Protein AF-A0A0T5Z1P5-F1 (afdb_monomer_lite)

Sequence (158 aa):
LIGHSAGGVVARLALVQGRAPQAKALITIAAPHLGTMRAVQALDETDDPFPLSWMKSFMVGDIYDLVRDSRGVLIDLAPARPGSLLYWLNVQPHPEMAYISIIRPGPVGLGDELVPAFSQDMNSVAALAGRAEQITQPTSHQLNPVDGQLLVRVLQRL

InterPro domains:
  IPR012908 GPI inositol-deacylase PGAP1-like alpha/beta domain [PF07819] (1-39)
  IPR029058 Alpha/Beta hydrolase fold [G3DSA:3.40.50.1820] (1-158)
  IPR029058 Alpha/Beta hydrolase fold [SSF53474] (1-122)

Secondary structure (DSSP, 8-state):
-EEETHHHHHHHHHHHTTS-TT--EEEEES--TT--HHHHHHHHTT-PPTTHHHHHHHHHTHHHHHHHHTHHHHHHTSPP-TTSHHHHHHTSPPPSSEEEEEE---TTSSB-SSSBHHHH-GGGSGGGTTTEEEEE--S-SS--HHHHHHHHHHHTT-

Foldseek 3Di:
DEAAALGLVVVLVCQLVVVCVVDQEREYEQYQLQAWVVLVVLLVVLPDDPPVLVVCCVVPPPVNVVSVVCNVSSQQRHGQDPPHVSVVSLPGQGDPHAYEFAFALEPPHQGAPTHGRCSSDNLVRPNCNPRYHYHYDHDHSDDDVVVVVVVVVVVVVD

Organism: NCBI:txid54398

pLDDT: mean 81.74, std 18.58, range [39.69, 98.62]

Structure (mmCIF, N/CA/C/O backbone):
data_AF-A0A0T5Z1P5-F1
#
_entry.id   AF-A0A0T5Z1P5-F1
#
loop_
_atom_site.group_PDB
_atom_site.id
_atom_site.type_symbol
_atom_site.label_atom_id
_atom_site.label_alt_id
_atom_site.label_comp_id
_atom_site.label_asym_id
_atom_site.label_entity_id
_atom_site.label_seq_id
_atom_site.pdbx_PDB_ins_code
_atom_site.Cartn_x
_atom_site.Cartn_y
_atom_site.Cartn_z
_atom_site.occupancy
_atom_site.B_iso_or_equiv
_atom_site.auth_seq_id
_atom_site.auth_comp_id
_atom_site.auth_asym_id
_atom_site.auth_atom_id
_atom_site.pdbx_PDB_model_num
ATOM 1 N N . LEU A 1 1 ? 0.484 -0.391 11.764 1.00 95.56 1 LEU A N 1
ATOM 2 C CA . LEU A 1 1 ? 1.569 -0.834 10.863 1.00 95.56 1 LEU A CA 1
ATOM 3 C C . LEU A 1 1 ? 1.845 0.270 9.859 1.00 9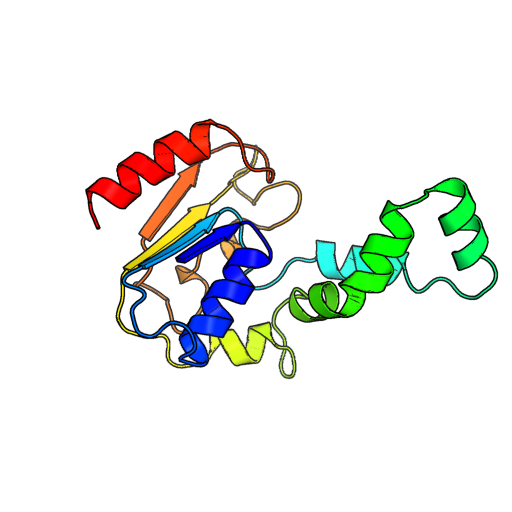5.56 1 LEU A C 1
ATOM 5 O O . LEU A 1 1 ? 0.902 0.932 9.440 1.00 95.56 1 LEU A O 1
ATOM 9 N N . ILE A 1 2 ? 3.111 0.469 9.499 1.00 97.25 2 ILE A N 1
ATOM 10 C CA . ILE A 1 2 ? 3.520 1.415 8.457 1.00 97.25 2 ILE A CA 1
ATOM 11 C C . ILE A 1 2 ? 4.338 0.623 7.443 1.00 97.25 2 ILE A C 1
ATOM 13 O O . ILE A 1 2 ? 5.267 -0.076 7.840 1.00 97.25 2 ILE A O 1
ATOM 17 N N . GLY A 1 3 ? 3.971 0.687 6.166 1.00 95.62 3 GLY A N 1
ATOM 18 C CA . GLY A 1 3 ? 4.644 -0.057 5.106 1.00 95.62 3 GLY A CA 1
ATOM 19 C C . GLY A 1 3 ? 4.941 0.820 3.898 1.00 95.62 3 GLY A C 1
ATOM 20 O O . GLY A 1 3 ? 4.060 1.505 3.387 1.00 95.62 3 GLY A O 1
ATOM 21 N N . HIS A 1 4 ? 6.183 0.793 3.430 1.00 95.12 4 HIS A N 1
ATOM 22 C CA . HIS A 1 4 ? 6.605 1.471 2.207 1.00 95.12 4 HIS A CA 1
ATOM 23 C C . HIS A 1 4 ? 6.684 0.472 1.056 1.00 95.12 4 HIS A C 1
ATOM 25 O O . HIS A 1 4 ? 7.154 -0.649 1.257 1.00 95.12 4 HIS A O 1
ATOM 31 N N . SER A 1 5 ? 6.226 0.871 -0.132 1.00 90.69 5 SER A N 1
ATOM 32 C CA . SER A 1 5 ? 6.300 0.057 -1.346 1.00 90.69 5 SER A CA 1
ATOM 33 C C . SER A 1 5 ? 5.727 -1.355 -1.109 1.00 90.69 5 SER A C 1
ATOM 35 O O . SER A 1 5 ? 4.635 -1.498 -0.548 1.00 90.69 5 SER A O 1
ATOM 37 N N . ALA A 1 6 ? 6.466 -2.407 -1.466 1.00 86.06 6 ALA A N 1
ATOM 38 C CA . ALA A 1 6 ? 6.141 -3.807 -1.179 1.00 86.06 6 ALA A CA 1
ATOM 39 C C . ALA A 1 6 ? 5.761 -4.072 0.292 1.00 86.06 6 ALA A C 1
ATOM 41 O O . ALA A 1 6 ? 4.845 -4.844 0.579 1.00 86.06 6 ALA A O 1
ATOM 42 N N . GLY A 1 7 ? 6.411 -3.389 1.240 1.00 87.62 7 GLY A N 1
ATOM 43 C CA . GLY A 1 7 ? 6.138 -3.521 2.670 1.00 87.62 7 GLY A CA 1
ATOM 44 C C . GLY A 1 7 ? 4.707 -3.131 3.053 1.00 87.62 7 GLY A C 1
ATOM 45 O O . GLY A 1 7 ? 4.162 -3.681 4.008 1.00 87.62 7 GLY A O 1
ATOM 46 N N . GLY A 1 8 ? 4.058 -2.239 2.295 1.00 94.12 8 GLY A N 1
ATOM 47 C CA . GLY A 1 8 ? 2.639 -1.916 2.478 1.00 94.12 8 GLY A CA 1
ATOM 48 C C . GLY A 1 8 ? 1.716 -3.088 2.137 1.00 94.12 8 GLY A C 1
ATOM 49 O O . GLY A 1 8 ? 0.773 -3.367 2.881 1.00 94.12 8 GLY A O 1
ATOM 50 N N . VAL A 1 9 ? 2.029 -3.824 1.066 1.00 93.25 9 VAL A N 1
ATO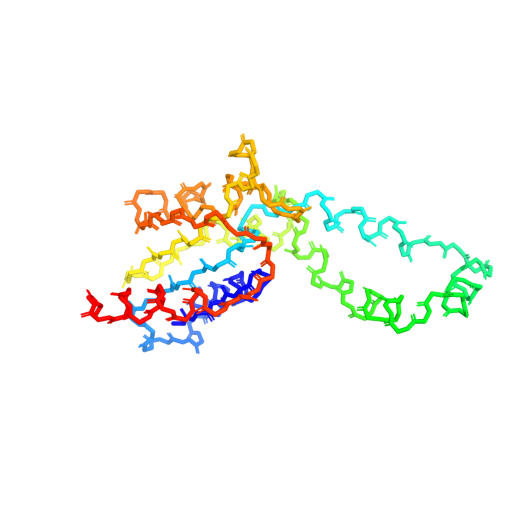M 51 C CA . VAL A 1 9 ? 1.299 -5.038 0.665 1.00 93.25 9 VAL A CA 1
ATOM 52 C C . VAL A 1 9 ? 1.514 -6.153 1.688 1.00 93.25 9 VAL A C 1
ATOM 54 O O . VAL A 1 9 ? 0.549 -6.778 2.124 1.00 93.25 9 VAL A O 1
ATOM 57 N N . VAL A 1 10 ? 2.757 -6.355 2.139 1.00 92.00 10 VAL A N 1
ATOM 58 C CA . VAL A 1 10 ? 3.091 -7.348 3.175 1.00 92.00 10 VAL A CA 1
ATOM 59 C C . VAL A 1 10 ? 2.380 -7.036 4.493 1.00 92.00 10 VAL A C 1
ATOM 61 O O . VAL A 1 10 ? 1.807 -7.932 5.113 1.00 92.00 10 VAL A O 1
ATOM 64 N N . ALA A 1 11 ? 2.355 -5.769 4.915 1.00 95.38 11 ALA A N 1
ATOM 65 C CA . ALA A 1 11 ? 1.631 -5.357 6.113 1.00 95.38 11 ALA A CA 1
ATOM 66 C C . ALA A 1 11 ? 0.128 -5.651 5.991 1.00 95.38 11 ALA A C 1
ATOM 68 O O . ALA A 1 11 ? -0.468 -6.195 6.921 1.00 95.38 11 ALA A O 1
ATOM 69 N N . ARG A 1 12 ? -0.478 -5.359 4.833 1.00 96.31 12 ARG A N 1
ATOM 70 C CA . ARG A 1 12 ? -1.887 -5.673 4.556 1.00 96.31 12 ARG A CA 1
ATOM 71 C C . ARG A 1 12 ? -2.158 -7.179 4.588 1.00 96.31 12 ARG A C 1
ATOM 73 O O . ARG A 1 12 ? -3.127 -7.609 5.208 1.00 96.31 12 ARG A O 1
ATOM 80 N N . LEU A 1 13 ? -1.277 -7.980 3.989 1.00 94.69 13 LEU A N 1
ATOM 81 C CA . LEU A 1 13 ? -1.352 -9.440 4.034 1.00 94.69 13 LEU A CA 1
ATOM 82 C C . LEU A 1 13 ? -1.309 -9.963 5.475 1.00 94.69 13 LEU A C 1
ATOM 84 O O . LEU A 1 13 ? -2.140 -10.784 5.856 1.00 94.69 13 LEU A O 1
ATOM 88 N N . ALA A 1 14 ? -0.381 -9.460 6.293 1.00 94.88 14 ALA A N 1
ATOM 89 C CA . ALA A 1 14 ? -0.264 -9.853 7.694 1.00 94.88 14 ALA A CA 1
ATOM 90 C C . ALA A 1 14 ? -1.545 -9.551 8.493 1.00 94.88 14 ALA A C 1
ATOM 92 O O . ALA A 1 14 ? -1.936 -10.346 9.346 1.00 94.88 14 ALA A O 1
ATOM 93 N N . LEU A 1 15 ? -2.220 -8.435 8.200 1.00 96.38 15 LEU A N 1
ATOM 94 C CA . LEU A 1 15 ? -3.484 -8.056 8.838 1.00 96.38 15 LEU A CA 1
ATOM 95 C C . LEU A 1 15 ? -4.629 -8.989 8.441 1.00 96.38 15 LEU A C 1
ATOM 97 O O . LEU A 1 15 ? -5.327 -9.494 9.316 1.00 96.38 15 LEU A O 1
ATOM 101 N N . VAL A 1 16 ? -4.772 -9.274 7.146 1.00 96.06 16 VAL A N 1
ATOM 102 C CA . VAL A 1 16 ? -5.777 -10.217 6.624 1.00 96.06 16 VAL A CA 1
ATOM 103 C C . VAL A 1 16 ? -5.566 -11.632 7.176 1.00 96.06 16 VAL A C 1
ATOM 105 O O . VAL A 1 16 ? -6.526 -12.341 7.456 1.00 96.06 16 VAL A O 1
ATOM 108 N N . GLN A 1 17 ? -4.316 -12.036 7.405 1.00 95.50 17 GLN A N 1
ATOM 109 C CA . GLN A 1 17 ? -3.973 -13.323 8.019 1.00 95.50 17 GLN A CA 1
ATOM 110 C C . GLN A 1 17 ? -4.082 -13.335 9.556 1.00 95.50 17 GLN A C 1
ATOM 112 O O . GLN A 1 17 ? -3.712 -14.328 10.180 1.00 95.50 17 GLN A O 1
ATOM 117 N N . GLY A 1 18 ? -4.526 -12.243 10.188 1.00 93.69 18 GLY A N 1
ATOM 118 C CA . GLY A 1 18 ? -4.661 -12.155 11.645 1.00 93.69 18 GLY A CA 1
ATOM 119 C C . GLY A 1 18 ? -3.330 -12.152 12.408 1.00 93.69 18 GLY A C 1
ATOM 120 O O . GLY A 1 18 ? -3.311 -12.416 13.606 1.00 93.69 18 GLY A O 1
ATOM 121 N N . ARG A 1 19 ? -2.206 -11.848 11.745 1.00 93.56 19 ARG A N 1
ATOM 122 C CA . ARG A 1 19 ? -0.857 -11.860 12.349 1.00 93.56 19 ARG A CA 1
ATOM 123 C C . ARG A 1 19 ? -0.517 -10.593 13.136 1.00 93.56 19 ARG A C 1
ATOM 125 O O . ARG A 1 19 ? 0.510 -10.550 13.806 1.00 93.56 19 ARG A O 1
ATOM 132 N N . ALA A 1 20 ? -1.361 -9.566 13.066 1.00 93.12 20 ALA A N 1
ATOM 133 C CA . ALA A 1 20 ? -1.205 -8.324 13.822 1.00 93.12 20 ALA A CA 1
ATOM 134 C C . ALA A 1 20 ? -2.553 -7.832 14.395 1.00 93.12 20 ALA A C 1
ATOM 136 O O . ALA A 1 20 ? -3.008 -6.747 14.028 1.00 93.12 20 ALA A O 1
ATOM 137 N N . PRO A 1 21 ? -3.210 -8.604 15.285 1.00 90.12 21 PRO A N 1
ATOM 138 C CA . PRO A 1 21 ? -4.581 -8.323 15.725 1.00 90.12 21 PRO A CA 1
ATOM 139 C C . PRO A 1 21 ? -4.716 -7.033 16.553 1.00 90.12 21 PRO A C 1
ATOM 141 O O . PRO A 1 21 ? -5.786 -6.440 16.598 1.00 90.12 21 PRO A O 1
ATOM 144 N N . GLN A 1 22 ? -3.631 -6.558 17.168 1.00 93.06 22 GLN A N 1
ATOM 145 C CA . GLN A 1 22 ? -3.579 -5.294 17.914 1.00 93.06 22 GLN A CA 1
ATOM 146 C C . GLN A 1 22 ? -3.300 -4.047 17.049 1.00 93.06 22 GLN A C 1
ATOM 148 O O . GLN A 1 22 ? -3.164 -2.944 17.584 1.00 93.06 22 GLN A O 1
ATOM 153 N N . ALA A 1 23 ? -3.155 -4.187 15.728 1.00 94.94 23 ALA A N 1
ATOM 154 C CA . ALA A 1 23 ? -2.920 -3.041 14.858 1.00 94.94 23 ALA A CA 1
ATOM 155 C C . ALA A 1 23 ? -4.169 -2.147 14.777 1.00 94.94 23 ALA A C 1
ATOM 157 O O . ALA A 1 23 ? -5.244 -2.601 14.410 1.00 94.94 23 ALA A O 1
ATOM 158 N N . LYS A 1 24 ? -4.003 -0.855 15.085 1.00 95.75 24 LYS A N 1
ATOM 159 C CA . LYS A 1 24 ? -5.088 0.146 15.041 1.00 95.75 24 LYS A CA 1
ATOM 160 C C . LYS A 1 24 ? -5.191 0.902 13.716 1.00 95.75 24 LYS A C 1
ATOM 162 O O . LYS A 1 24 ? -6.182 1.576 13.457 1.00 95.75 24 LYS A O 1
ATOM 167 N N . ALA A 1 25 ? -4.138 0.832 12.909 1.00 97.75 25 ALA A N 1
ATOM 168 C CA . ALA A 1 25 ? -4.068 1.501 11.623 1.00 97.75 25 ALA A CA 1
ATOM 169 C C . ALA A 1 25 ? -3.088 0.794 10.683 1.00 97.75 25 ALA A C 1
ATOM 171 O O . ALA A 1 25 ? -2.074 0.240 11.134 1.00 97.75 25 ALA A O 1
ATOM 172 N N . LEU A 1 26 ? -3.345 0.889 9.382 1.00 98.31 26 LEU A N 1
ATOM 173 C CA . LEU A 1 26 ? -2.399 0.604 8.310 1.00 98.31 26 LEU A CA 1
ATOM 174 C C . LEU A 1 26 ? -2.120 1.891 7.531 1.00 98.31 26 LEU A C 1
ATOM 176 O O . LEU A 1 26 ? -3.011 2.439 6.889 1.00 98.31 26 LEU A O 1
ATOM 180 N N . ILE A 1 27 ? -0.868 2.342 7.565 1.00 98.50 27 ILE A N 1
ATOM 181 C CA . ILE A 1 27 ? -0.386 3.473 6.771 1.00 98.50 27 ILE A CA 1
ATOM 182 C C . ILE A 1 27 ? 0.529 2.920 5.683 1.00 98.50 27 ILE A C 1
ATOM 184 O O . ILE A 1 27 ? 1.508 2.239 5.995 1.00 98.50 27 ILE A O 1
ATOM 188 N N . THR A 1 28 ? 0.238 3.204 4.416 1.00 98.06 28 THR A N 1
ATOM 189 C CA . THR A 1 28 ? 1.096 2.785 3.303 1.00 98.06 28 THR A CA 1
ATOM 190 C C . THR A 1 28 ? 1.674 3.966 2.554 1.00 98.06 28 THR A C 1
ATOM 192 O O . THR A 1 28 ? 0.940 4.894 2.244 1.00 98.06 28 THR A O 1
ATOM 195 N N . ILE A 1 29 ? 2.962 3.915 2.222 1.00 97.56 29 ILE A N 1
ATOM 196 C CA . ILE A 1 29 ? 3.647 4.930 1.414 1.00 97.56 29 ILE A CA 1
ATOM 197 C C . ILE A 1 29 ? 4.016 4.290 0.083 1.00 97.56 29 ILE A C 1
ATOM 199 O O . ILE A 1 29 ? 4.796 3.339 0.068 1.00 97.56 29 ILE A O 1
ATOM 203 N N . ALA A 1 30 ? 3.466 4.796 -1.018 1.00 95.38 30 ALA A N 1
ATOM 204 C CA . ALA A 1 30 ? 3.791 4.330 -2.367 1.00 95.38 30 ALA A CA 1
ATOM 205 C C . ALA A 1 30 ? 3.615 2.815 -2.615 1.00 95.38 30 ALA A C 1
ATOM 207 O O . ALA A 1 30 ? 4.363 2.210 -3.381 1.00 95.38 30 ALA A O 1
ATOM 208 N N . ALA A 1 31 ? 2.659 2.168 -1.943 1.00 95.31 31 ALA A N 1
ATOM 209 C CA . ALA A 1 31 ? 2.520 0.711 -1.983 1.00 95.31 31 ALA A CA 1
ATOM 210 C C . ALA A 1 31 ? 1.717 0.222 -3.204 1.00 95.31 31 ALA A C 1
ATOM 212 O O . ALA A 1 31 ? 0.606 0.692 -3.406 1.00 95.31 31 ALA A O 1
ATOM 213 N N . PRO A 1 32 ? 2.197 -0.753 -3.996 1.00 93.88 32 PRO A N 1
ATOM 214 C CA . PRO A 1 32 ? 1.504 -1.239 -5.195 1.00 93.88 32 PRO A CA 1
ATOM 215 C C . PRO A 1 32 ? 0.358 -2.224 -4.875 1.00 93.88 32 PRO A C 1
ATOM 217 O O . PRO A 1 32 ? 0.447 -3.416 -5.153 1.00 93.88 32 PRO A O 1
ATOM 220 N N . HIS A 1 33 ? -0.757 -1.742 -4.320 1.00 94.06 33 HIS A N 1
ATOM 221 C CA . HIS A 1 33 ? -1.918 -2.559 -3.913 1.00 94.06 33 HIS A CA 1
ATOM 222 C C . HIS A 1 33 ? -2.643 -3.286 -5.057 1.00 94.06 33 HIS A C 1
ATOM 224 O O . HIS A 1 33 ? -3.300 -4.305 -4.829 1.00 94.06 33 HIS A O 1
ATOM 230 N N . LEU A 1 34 ? -2.533 -2.772 -6.283 1.00 89.31 34 LEU A N 1
ATOM 231 C CA . LEU A 1 34 ? -3.041 -3.388 -7.515 1.00 89.31 34 LEU A CA 1
ATOM 232 C C .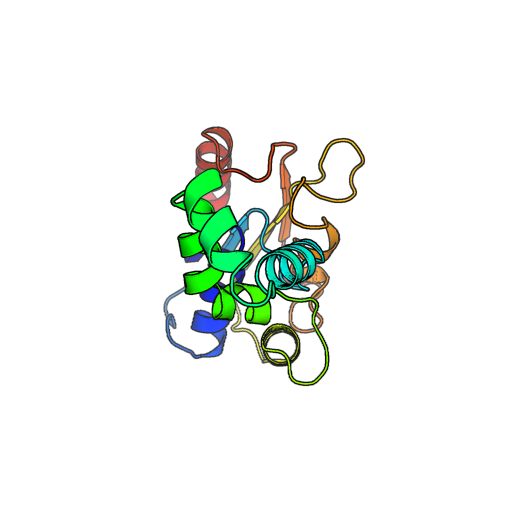 LEU A 1 34 ? -1.909 -3.899 -8.418 1.00 89.31 34 LEU A C 1
ATOM 234 O O . LEU A 1 34 ? -2.171 -4.402 -9.511 1.00 89.31 34 LEU A O 1
ATOM 238 N N . GLY A 1 35 ? -0.673 -3.817 -7.926 1.00 83.50 35 GLY A N 1
ATOM 239 C CA . GLY A 1 35 ? 0.546 -4.206 -8.607 1.00 83.50 35 GLY A CA 1
ATOM 240 C C . GLY A 1 35 ? 1.123 -3.097 -9.477 1.00 83.50 35 GLY A C 1
ATOM 241 O O . GLY A 1 35 ? 0.545 -2.026 -9.660 1.00 83.50 35 GLY A O 1
ATOM 242 N N . THR A 1 36 ? 2.299 -3.355 -10.032 1.00 72.81 36 THR A N 1
ATOM 243 C CA . THR A 1 36 ? 2.948 -2.437 -10.971 1.00 72.81 36 THR A CA 1
ATOM 244 C C . THR A 1 36 ? 3.475 -3.186 -12.183 1.00 72.81 36 THR A C 1
ATOM 246 O O . THR A 1 36 ? 4.017 -4.284 -12.074 1.00 72.81 36 THR A O 1
ATOM 249 N N . MET A 1 37 ? 3.367 -2.566 -13.359 1.00 65.00 37 MET A N 1
ATOM 250 C CA . MET A 1 37 ? 3.987 -3.089 -14.579 1.00 65.00 37 MET A CA 1
ATOM 251 C C . MET A 1 37 ? 5.518 -3.134 -14.479 1.00 65.00 37 MET A C 1
ATOM 253 O O . MET A 1 37 ? 6.141 -3.921 -15.184 1.00 65.00 37 MET A O 1
ATOM 257 N N . ARG A 1 38 ? 6.133 -2.357 -13.576 1.00 58.25 38 ARG A N 1
ATOM 258 C CA . ARG A 1 38 ? 7.576 -2.439 -13.303 1.00 58.25 38 ARG A CA 1
ATOM 259 C C . ARG A 1 38 ? 7.993 -3.795 -12.736 1.00 58.25 38 ARG A C 1
ATOM 261 O O . ARG A 1 38 ? 9.082 -4.256 -13.045 1.00 58.25 38 ARG A O 1
ATOM 268 N N . ALA A 1 39 ? 7.125 -4.455 -11.967 1.00 56.34 39 ALA A N 1
ATOM 269 C CA . ALA A 1 39 ? 7.405 -5.791 -11.444 1.00 56.34 39 ALA A CA 1
ATOM 270 C C . ALA A 1 39 ? 7.472 -6.831 -12.574 1.00 56.34 39 ALA A C 1
ATOM 272 O O . ALA A 1 39 ? 8.319 -7.715 -12.542 1.00 56.34 39 ALA A O 1
ATOM 273 N N . VAL A 1 40 ? 6.638 -6.677 -13.609 1.00 57.53 40 VAL A N 1
ATOM 274 C CA . VAL A 1 40 ? 6.689 -7.512 -14.821 1.00 57.53 40 VAL A CA 1
ATOM 275 C C . VAL A 1 40 ? 7.979 -7.253 -15.603 1.00 57.53 40 VAL A C 1
ATOM 277 O O . VAL A 1 40 ? 8.663 -8.198 -15.964 1.00 57.53 40 VAL A O 1
ATOM 280 N N . GLN A 1 41 ? 8.363 -5.985 -15.784 1.00 56.09 41 GLN A N 1
ATOM 281 C CA . GLN A 1 41 ? 9.614 -5.625 -16.468 1.00 56.09 41 GLN A CA 1
ATOM 282 C C . GLN A 1 41 ? 10.857 -6.183 -15.756 1.00 56.09 41 GLN A C 1
ATOM 284 O O . GLN A 1 41 ? 11.749 -6.707 -16.410 1.00 56.09 41 GLN A O 1
ATOM 289 N N . ALA A 1 42 ? 10.896 -6.133 -14.421 1.00 55.50 42 ALA A N 1
ATOM 290 C CA . ALA A 1 42 ? 11.994 -6.708 -13.643 1.00 55.50 42 ALA A CA 1
ATOM 291 C C . ALA A 1 42 ? 12.064 -8.248 -13.744 1.00 55.50 42 ALA A C 1
ATOM 293 O O . ALA A 1 42 ? 13.152 -8.821 -13.706 1.00 55.50 42 ALA A O 1
ATOM 294 N N . LEU A 1 43 ? 10.918 -8.928 -13.887 1.00 54.81 43 LEU A N 1
ATOM 295 C CA . LEU A 1 43 ? 10.883 -10.371 -14.155 1.00 54.81 43 LEU A CA 1
ATOM 296 C C . LEU A 1 43 ? 11.416 -10.690 -15.558 1.00 54.81 43 LEU A C 1
ATOM 298 O O . LEU A 1 43 ? 12.264 -11.568 -15.689 1.00 54.81 43 LEU A O 1
ATOM 302 N N . ASP A 1 44 ? 11.000 -9.936 -16.576 1.00 57.22 44 ASP A N 1
ATOM 303 C CA . ASP A 1 44 ? 11.475 -10.116 -17.955 1.00 57.22 44 ASP A CA 1
ATOM 304 C C . ASP A 1 44 ? 12.992 -9.871 -18.083 1.00 57.22 44 ASP A C 1
ATOM 306 O O . ASP A 1 44 ? 13.676 -10.560 -18.837 1.00 57.22 44 ASP A O 1
ATOM 310 N N . GLU A 1 45 ? 13.554 -8.935 -17.310 1.00 56.84 45 GLU A N 1
ATOM 311 C CA . GLU A 1 45 ? 15.001 -8.670 -17.276 1.00 56.84 45 GLU A CA 1
ATOM 312 C C . GLU A 1 45 ? 15.828 -9.779 -16.596 1.00 56.84 45 GLU A C 1
ATOM 314 O O . GLU A 1 45 ? 17.052 -9.810 -16.764 1.00 56.84 45 GLU A O 1
ATOM 319 N N . THR A 1 46 ? 15.191 -10.693 -15.851 1.00 52.84 46 THR A N 1
ATOM 320 C CA . THR A 1 46 ? 15.860 -11.786 -15.118 1.00 52.84 46 THR A CA 1
ATOM 321 C C . THR A 1 46 ? 15.639 -13.184 -15.704 1.00 52.84 46 THR A C 1
ATOM 323 O O . THR A 1 46 ? 16.250 -14.139 -15.219 1.00 52.84 46 THR A O 1
ATOM 326 N N . ASP A 1 47 ? 14.854 -13.312 -16.777 1.00 51.28 47 ASP A N 1
ATOM 327 C CA . ASP A 1 47 ? 14.584 -14.575 -17.490 1.00 51.28 47 ASP A CA 1
ATOM 328 C C . ASP A 1 47 ? 15.588 -14.854 -18.644 1.00 51.28 47 ASP A C 1
ATOM 330 O O . ASP A 1 47 ? 15.310 -15.623 -19.567 1.00 51.28 47 ASP A O 1
ATOM 334 N N . ASP A 1 48 ? 16.796 -14.276 -18.598 1.00 52.34 48 ASP A N 1
ATOM 335 C CA . ASP A 1 48 ? 17.839 -14.538 -19.599 1.00 52.34 48 ASP A CA 1
ATOM 336 C C . ASP A 1 48 ? 18.388 -15.981 -19.512 1.00 52.34 48 ASP A C 1
ATOM 338 O O . ASP A 1 48 ? 18.795 -16.435 -18.434 1.00 52.34 48 ASP A O 1
ATOM 342 N N . PRO A 1 49 ? 18.490 -16.713 -20.640 1.00 50.78 49 PRO A N 1
ATOM 343 C CA . PRO A 1 49 ? 19.068 -18.050 -20.658 1.00 50.78 49 PRO A CA 1
ATOM 344 C C . PRO A 1 49 ? 20.574 -18.028 -20.353 1.00 50.78 49 PRO A C 1
ATOM 346 O O . PRO A 1 49 ? 21.303 -17.090 -20.692 1.00 50.78 49 PRO A O 1
ATOM 349 N N . PHE A 1 50 ? 21.074 -19.114 -19.758 1.00 40.03 50 PHE A N 1
ATOM 350 C CA . PHE A 1 50 ? 22.515 -19.335 -19.620 1.00 40.03 50 PHE A CA 1
ATOM 351 C C . PHE A 1 50 ? 23.168 -19.339 -21.018 1.00 40.03 50 PHE A C 1
ATOM 353 O O . PHE A 1 50 ? 22.668 -20.053 -21.892 1.00 40.03 50 PHE A O 1
ATOM 360 N N . PRO A 1 51 ? 24.261 -18.584 -21.268 1.00 39.69 51 PRO A N 1
ATOM 361 C CA . PRO A 1 51 ? 25.165 -17.922 -20.312 1.00 39.69 51 PRO A CA 1
ATOM 362 C C . PRO A 1 51 ? 24.976 -16.394 -20.134 1.00 39.69 51 PRO A C 1
ATOM 364 O O . PRO A 1 51 ? 25.790 -15.757 -19.464 1.00 39.69 51 PRO A O 1
ATOM 367 N N . LEU A 1 52 ? 23.932 -15.781 -20.706 1.00 51.91 52 LEU A N 1
ATOM 368 C CA . LEU A 1 52 ? 23.713 -14.322 -20.666 1.00 51.91 52 LEU A CA 1
ATOM 369 C C . LEU A 1 52 ? 23.439 -13.805 -19.245 1.00 51.91 52 LEU A C 1
ATOM 371 O O . LEU A 1 52 ? 23.957 -12.755 -18.860 1.00 51.91 52 LEU A O 1
ATOM 375 N N . SER A 1 53 ? 22.719 -14.597 -18.445 1.00 50.12 53 SER A N 1
ATOM 376 C CA . SER A 1 53 ? 22.464 -14.352 -17.021 1.00 50.12 53 SER A CA 1
ATOM 377 C C . SER A 1 53 ? 23.752 -14.170 -16.205 1.00 50.12 53 SER A C 1
ATOM 379 O O . SER A 1 53 ? 23.843 -13.281 -15.367 1.00 50.12 53 SER A O 1
ATOM 381 N N . TRP A 1 54 ? 24.774 -14.993 -16.471 1.00 47.00 54 TRP A N 1
ATOM 382 C CA . TRP A 1 54 ? 26.058 -14.966 -15.760 1.00 47.00 54 TRP A CA 1
ATOM 383 C C . TRP A 1 54 ? 26.899 -13.744 -16.149 1.00 47.00 54 TRP A C 1
ATOM 385 O O . TRP A 1 54 ? 27.503 -13.094 -15.297 1.00 47.00 54 TRP A O 1
ATOM 395 N N . MET A 1 55 ? 26.885 -13.384 -17.434 1.00 44.53 55 MET A N 1
ATOM 396 C CA . MET A 1 55 ? 27.577 -12.198 -17.939 1.00 44.53 55 MET A CA 1
ATOM 397 C C . MET A 1 55 ? 26.965 -10.899 -17.389 1.00 44.53 55 MET A C 1
ATOM 399 O O . MET A 1 55 ? 27.701 -9.967 -17.074 1.00 44.53 55 MET A O 1
ATOM 403 N N . LYS A 1 56 ? 25.636 -10.838 -17.221 1.00 48.03 56 LYS A N 1
ATOM 404 C CA . LYS A 1 56 ? 24.961 -9.697 -16.583 1.00 48.03 56 LYS A CA 1
ATOM 405 C C . LYS A 1 56 ? 25.250 -9.605 -15.084 1.00 48.03 56 LYS A C 1
ATOM 407 O O . LYS A 1 56 ? 25.575 -8.507 -14.646 1.00 48.03 56 LYS A O 1
ATOM 412 N N . SER A 1 57 ? 25.244 -10.709 -14.326 1.00 48.28 57 SER A N 1
ATOM 413 C CA . SER A 1 57 ? 25.715 -10.708 -12.925 1.00 48.28 57 SER A CA 1
ATOM 414 C C . SER A 1 57 ? 27.132 -10.137 -12.804 1.00 48.28 57 SER A C 1
ATOM 416 O O . SER A 1 57 ? 27.401 -9.319 -11.930 1.00 48.28 57 SER A O 1
ATOM 418 N N . PHE A 1 58 ? 28.031 -10.512 -13.722 1.00 43.94 58 PHE A N 1
ATOM 419 C CA . PHE A 1 58 ? 29.419 -10.039 -13.733 1.00 43.94 58 PHE A CA 1
ATOM 420 C C . PHE A 1 58 ? 29.561 -8.546 -14.093 1.00 43.94 58 PHE A C 1
ATOM 422 O O . PHE A 1 58 ? 30.476 -7.882 -13.616 1.00 43.94 58 PHE A O 1
ATOM 429 N N . MET A 1 59 ? 28.659 -8.010 -14.923 1.00 41.59 59 MET A N 1
ATOM 430 C CA . MET A 1 59 ? 28.688 -6.620 -15.405 1.00 41.59 59 MET A CA 1
ATOM 431 C C . MET A 1 59 ? 27.871 -5.641 -14.539 1.00 41.59 59 MET A C 1
ATOM 433 O O . MET A 1 59 ? 28.175 -4.450 -14.530 1.00 41.59 59 MET A O 1
ATOM 437 N N . VAL A 1 60 ? 26.824 -6.119 -13.853 1.00 43.91 60 VAL A N 1
ATOM 438 C CA . VAL A 1 60 ? 25.820 -5.303 -13.133 1.00 43.91 60 VAL A CA 1
ATOM 439 C C . VAL A 1 60 ? 25.877 -5.500 -11.606 1.00 43.91 60 VAL A C 1
ATOM 441 O O . VAL A 1 60 ? 25.424 -4.627 -10.867 1.00 43.91 60 VAL A O 1
ATOM 444 N N . GLY A 1 61 ? 26.490 -6.581 -11.109 1.00 51.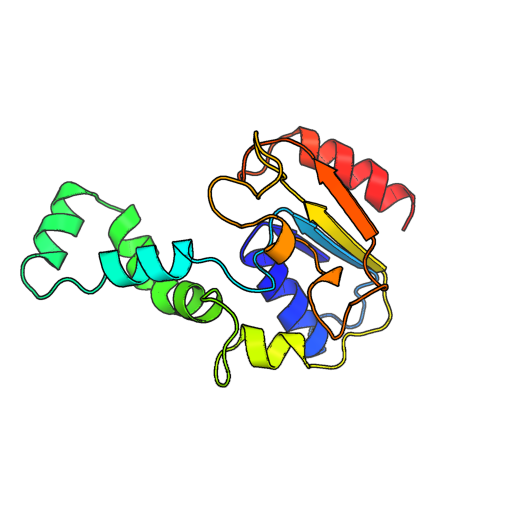38 61 GLY A N 1
ATOM 445 C CA . GLY A 1 61 ? 26.727 -6.809 -9.676 1.00 51.38 61 GLY A CA 1
ATOM 446 C C . GLY A 1 61 ? 25.464 -7.096 -8.847 1.00 51.38 61 GLY A C 1
ATOM 447 O O . GLY A 1 61 ? 24.472 -7.605 -9.371 1.00 51.38 61 GLY A O 1
ATOM 448 N N . ASP A 1 62 ? 25.513 -6.740 -7.554 1.00 51.50 62 ASP A N 1
ATOM 449 C CA . ASP A 1 62 ? 24.565 -7.071 -6.463 1.00 51.50 62 ASP A CA 1
ATOM 450 C C . ASP A 1 62 ? 23.067 -6.853 -6.769 1.00 51.50 62 ASP A C 1
ATOM 452 O O . ASP A 1 62 ? 22.200 -7.460 -6.141 1.00 51.50 62 ASP A O 1
ATOM 456 N N . ILE A 1 63 ? 22.735 -5.993 -7.737 1.00 49.47 63 ILE A N 1
ATOM 457 C CA . ILE A 1 63 ? 21.351 -5.710 -8.148 1.00 49.47 63 ILE A CA 1
ATOM 458 C C . ILE A 1 63 ? 20.732 -6.918 -8.865 1.00 49.47 63 ILE A C 1
ATOM 460 O O . ILE A 1 63 ? 19.555 -7.207 -8.667 1.00 49.47 63 ILE A O 1
ATOM 464 N N . TYR A 1 64 ? 21.508 -7.649 -9.668 1.00 44.72 64 TYR A N 1
ATOM 465 C CA . TYR A 1 64 ? 21.004 -8.816 -10.394 1.00 44.72 64 TYR A CA 1
ATOM 466 C C . TYR A 1 64 ? 20.651 -9.966 -9.441 1.00 44.72 64 TYR A C 1
ATOM 468 O O . TYR A 1 64 ? 19.577 -10.563 -9.550 1.00 44.72 64 TYR A O 1
ATOM 476 N N . ASP A 1 65 ? 21.519 -10.230 -8.464 1.00 52.44 65 ASP A N 1
ATOM 477 C CA . ASP A 1 65 ? 21.296 -11.274 -7.464 1.00 52.44 65 ASP A CA 1
ATOM 478 C C . ASP A 1 65 ? 20.145 -10.893 -6.516 1.00 52.44 65 ASP A C 1
ATOM 480 O O . ASP A 1 65 ? 19.281 -11.722 -6.240 1.00 52.44 65 ASP A O 1
ATOM 484 N N . LEU A 1 66 ? 20.018 -9.611 -6.141 1.00 50.16 66 LEU A N 1
ATOM 485 C CA . LEU A 1 66 ? 18.887 -9.105 -5.353 1.00 50.16 66 LEU A CA 1
ATOM 486 C C . LEU A 1 66 ? 17.533 -9.274 -6.066 1.00 50.16 66 LEU A C 1
ATOM 488 O O . LEU A 1 66 ? 16.547 -9.652 -5.430 1.00 50.16 66 LEU A O 1
ATOM 492 N N . VAL A 1 67 ? 17.457 -8.999 -7.374 1.00 51.88 67 VAL A N 1
ATOM 493 C CA . VAL A 1 67 ? 16.221 -9.153 -8.166 1.00 51.88 67 VAL A CA 1
ATOM 494 C C . VAL A 1 67 ? 15.883 -10.636 -8.362 1.00 51.88 67 VAL A C 1
ATOM 496 O O . VAL A 1 67 ? 14.717 -11.016 -8.224 1.00 51.88 67 VAL A O 1
ATOM 499 N N . ARG A 1 68 ? 16.889 -11.494 -8.591 1.00 53.72 68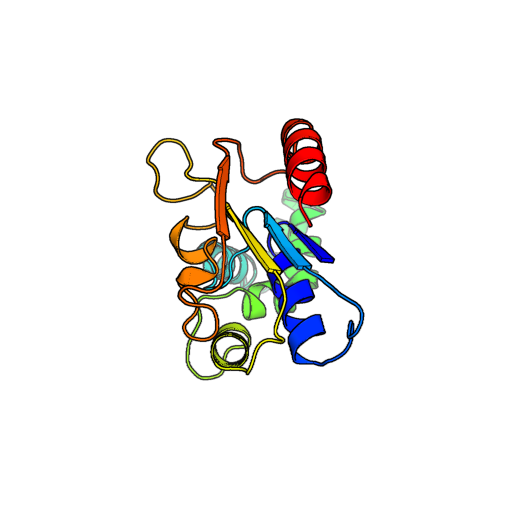 ARG A N 1
ATOM 500 C CA . ARG A 1 68 ? 16.723 -12.954 -8.697 1.00 53.72 68 ARG A CA 1
ATOM 501 C C . ARG A 1 68 ? 16.250 -13.581 -7.382 1.00 53.72 68 ARG A C 1
ATOM 503 O O . ARG A 1 68 ? 15.315 -14.381 -7.401 1.00 53.72 68 ARG A O 1
ATOM 510 N N . ASP A 1 69 ? 16.825 -13.182 -6.252 1.00 57.62 69 ASP A N 1
ATOM 511 C CA . ASP A 1 69 ? 16.420 -13.657 -4.923 1.00 57.62 69 ASP A CA 1
ATOM 512 C C . ASP A 1 69 ? 15.045 -13.101 -4.506 1.00 57.62 69 ASP A C 1
ATOM 514 O O . ASP A 1 69 ? 14.291 -13.751 -3.779 1.00 57.62 69 ASP A O 1
ATOM 518 N N . SER A 1 70 ? 14.657 -11.936 -5.039 1.00 52.53 70 SER A N 1
ATOM 519 C CA . SER A 1 70 ? 13.353 -11.296 -4.805 1.00 52.53 70 SER A CA 1
ATOM 520 C C . SER A 1 70 ? 12.271 -11.690 -5.821 1.00 52.53 70 SER A C 1
ATOM 522 O O . SER A 1 70 ? 11.176 -11.122 -5.796 1.00 52.53 70 SER A O 1
ATOM 524 N N . ARG A 1 71 ? 12.522 -12.673 -6.701 1.00 53.41 71 ARG A N 1
ATOM 525 C CA . ARG A 1 71 ? 11.597 -13.086 -7.779 1.00 53.41 71 ARG A CA 1
ATOM 526 C C . ARG A 1 71 ? 10.190 -13.419 -7.274 1.00 53.41 71 ARG A C 1
ATOM 528 O O . ARG A 1 71 ? 9.210 -13.084 -7.933 1.00 53.41 71 ARG A O 1
ATOM 535 N N . GLY A 1 72 ? 10.077 -14.020 -6.087 1.00 57.12 72 GLY A N 1
ATOM 536 C CA . GLY A 1 72 ? 8.785 -14.286 -5.439 1.00 57.12 72 GLY A CA 1
ATOM 537 C C . GLY A 1 72 ? 8.006 -13.007 -5.115 1.00 57.12 72 GLY A C 1
ATOM 538 O O . GLY A 1 72 ? 6.836 -12.899 -5.463 1.00 57.12 72 GLY A O 1
ATOM 539 N N . VAL A 1 73 ? 8.678 -11.996 -4.552 1.00 57.59 73 VAL A N 1
ATOM 540 C CA . VAL A 1 73 ? 8.085 -10.677 -4.271 1.00 57.59 73 VAL A CA 1
ATOM 541 C C . VAL A 1 73 ? 7.665 -9.984 -5.567 1.00 57.59 73 VAL A C 1
ATOM 543 O O . VAL A 1 73 ? 6.611 -9.366 -5.615 1.00 57.59 73 VAL A O 1
ATOM 546 N N . LEU A 1 74 ? 8.441 -10.108 -6.644 1.00 56.91 74 LEU A N 1
ATOM 547 C CA . LEU A 1 74 ? 8.088 -9.516 -7.939 1.00 56.91 74 LEU A CA 1
ATOM 548 C C . LEU A 1 74 ? 6.856 -10.177 -8.572 1.00 56.91 74 LEU A C 1
ATOM 550 O O . LEU A 1 74 ? 5.988 -9.470 -9.081 1.00 56.91 74 LEU A O 1
ATOM 554 N N . ILE A 1 75 ? 6.735 -11.506 -8.488 1.00 58.00 75 ILE A N 1
ATOM 555 C CA . ILE A 1 75 ? 5.525 -12.235 -8.908 1.00 58.00 75 ILE A CA 1
ATOM 556 C C . ILE A 1 75 ? 4.319 -11.785 -8.075 1.00 58.00 75 ILE A C 1
ATOM 558 O O . ILE A 1 75 ? 3.248 -11.516 -8.620 1.00 58.00 75 ILE A O 1
ATOM 562 N N . ASP A 1 76 ? 4.510 -11.643 -6.767 1.00 57.50 76 ASP A N 1
ATOM 563 C CA . ASP A 1 76 ? 3.471 -11.226 -5.829 1.00 57.50 76 ASP A CA 1
ATOM 564 C C . ASP A 1 76 ? 3.061 -9.755 -5.978 1.00 57.50 76 ASP A C 1
ATOM 566 O O . ASP A 1 76 ? 1.986 -9.382 -5.518 1.00 57.50 76 ASP A O 1
ATOM 570 N N . LEU A 1 77 ? 3.877 -8.921 -6.628 1.00 60.50 77 LEU A N 1
ATOM 571 C CA . LEU A 1 77 ? 3.593 -7.511 -6.921 1.00 60.50 77 LEU A CA 1
ATOM 572 C C . LEU A 1 77 ? 3.212 -7.256 -8.385 1.00 60.50 77 LEU A C 1
ATOM 574 O O . LEU A 1 77 ? 2.939 -6.110 -8.767 1.00 60.50 77 LEU A O 1
ATOM 578 N N . ALA A 1 78 ? 3.178 -8.304 -9.211 1.00 67.75 78 ALA A N 1
ATOM 579 C CA . ALA A 1 78 ? 2.645 -8.220 -10.558 1.00 67.75 78 ALA A CA 1
ATOM 580 C C . ALA A 1 78 ? 1.153 -7.829 -10.512 1.00 67.75 78 ALA A C 1
ATOM 582 O O . ALA A 1 78 ? 0.456 -8.152 -9.543 1.00 67.75 78 ALA A O 1
ATOM 583 N N . PRO A 1 79 ? 0.635 -7.132 -11.543 1.00 71.31 79 PRO A N 1
ATOM 584 C CA . PRO A 1 79 ? -0.741 -6.651 -11.557 1.00 71.31 79 PRO A CA 1
ATOM 585 C C . PRO A 1 79 ? -1.766 -7.721 -11.175 1.00 71.31 79 PRO A C 1
ATOM 587 O O . PRO A 1 79 ? -1.674 -8.871 -11.614 1.00 71.31 79 PRO A O 1
ATOM 590 N N . ALA A 1 80 ? -2.758 -7.333 -10.374 1.00 71.94 80 ALA A N 1
ATOM 591 C CA . ALA A 1 80 ? -3.773 -8.253 -9.870 1.00 71.94 80 ALA A CA 1
ATOM 592 C C . ALA A 1 80 ? -4.525 -8.954 -11.019 1.00 71.94 80 ALA A C 1
ATOM 594 O O . ALA A 1 80 ? -5.166 -8.309 -11.849 1.00 71.94 80 ALA A O 1
ATOM 595 N N . ARG A 1 81 ? -4.462 -10.290 -11.057 1.00 78.62 81 ARG A N 1
ATOM 596 C CA . ARG A 1 81 ? -5.167 -11.161 -12.013 1.00 78.62 81 ARG A CA 1
ATOM 597 C C . ARG A 1 81 ? -5.623 -12.429 -11.288 1.00 78.62 81 ARG A C 1
ATOM 599 O O . ARG A 1 81 ? -4.955 -12.817 -10.330 1.00 78.62 81 ARG A O 1
ATOM 606 N N . PRO A 1 82 ? -6.712 -13.094 -11.716 1.00 78.62 82 PRO A N 1
ATOM 607 C CA . PRO A 1 82 ? -7.141 -14.350 -11.104 1.00 78.62 82 PRO A CA 1
ATOM 608 C C . PRO A 1 82 ? -5.970 -15.328 -10.929 1.00 78.62 82 PRO A C 1
ATOM 610 O O . PRO A 1 82 ? -5.249 -15.607 -11.884 1.00 78.62 82 PRO A O 1
ATOM 613 N N . GLY A 1 83 ? -5.762 -15.798 -9.696 1.00 73.38 83 GLY A N 1
ATOM 614 C CA . GLY A 1 83 ? -4.638 -16.666 -9.324 1.00 73.38 83 GLY A CA 1
ATOM 615 C C . GLY A 1 83 ? -3.404 -15.958 -8.746 1.00 73.38 83 GLY A C 1
ATOM 616 O O . GLY A 1 83 ? -2.528 -16.648 -8.235 1.00 73.38 83 GLY A O 1
ATOM 617 N N . SER A 1 84 ? -3.324 -14.620 -8.764 1.00 81.50 84 SER A N 1
ATOM 618 C CA . SER A 1 84 ? -2.229 -13.878 -8.118 1.00 81.50 84 SER A CA 1
ATOM 619 C C . SER A 1 84 ? -2.513 -13.552 -6.648 1.00 81.50 84 SER A C 1
ATOM 621 O O . SER A 1 84 ? -3.674 -13.442 -6.233 1.00 81.50 84 SER A O 1
ATOM 623 N N . LEU A 1 85 ? -1.450 -13.334 -5.862 1.00 84.75 85 LEU A N 1
ATOM 624 C CA . LEU A 1 85 ? -1.564 -12.921 -4.461 1.00 84.75 85 LEU A CA 1
ATOM 625 C C . LEU A 1 85 ? -2.392 -11.640 -4.318 1.00 84.75 85 LEU A C 1
ATOM 627 O O . LEU A 1 85 ? -3.301 -11.596 -3.492 1.00 84.75 85 LEU A O 1
ATOM 631 N N . LEU A 1 86 ? -2.109 -10.605 -5.120 1.00 87.19 86 LEU A N 1
ATOM 632 C CA . LEU A 1 86 ? -2.845 -9.339 -5.037 1.00 87.19 86 LEU A CA 1
ATOM 633 C C . LEU A 1 86 ? -4.322 -9.512 -5.359 1.00 87.19 86 LEU A C 1
ATOM 635 O O . LEU A 1 86 ? -5.149 -8.896 -4.695 1.00 87.19 86 LEU A O 1
ATOM 639 N N . TYR A 1 87 ? -4.666 -10.358 -6.333 1.00 87.62 87 TYR A N 1
ATOM 640 C CA . TYR A 1 87 ? -6.066 -10.638 -6.636 1.00 87.62 87 TYR A CA 1
ATOM 641 C C . TYR A 1 87 ? -6.774 -11.277 -5.442 1.00 87.62 87 TYR A C 1
ATOM 643 O O . TYR A 1 87 ? -7.823 -10.788 -5.029 1.00 87.62 87 TYR A O 1
ATOM 651 N N . TRP A 1 88 ? -6.175 -12.315 -4.846 1.00 91.94 88 TRP A N 1
ATOM 652 C CA . TRP A 1 88 ? -6.718 -12.948 -3.643 1.00 91.94 88 TRP A CA 1
ATOM 653 C C . TRP A 1 88 ? -6.835 -11.951 -2.486 1.00 91.94 88 TRP A C 1
ATOM 655 O O . TRP A 1 88 ? -7.891 -11.857 -1.865 1.00 91.94 88 TRP A O 1
ATOM 665 N N . LEU A 1 89 ? -5.784 -11.169 -2.229 1.00 93.38 89 LEU A N 1
ATOM 666 C CA . LEU A 1 89 ? -5.722 -10.222 -1.119 1.00 93.38 89 LEU A CA 1
ATOM 667 C C . LEU A 1 89 ? -6.751 -9.092 -1.270 1.00 93.38 89 LEU A C 1
ATOM 669 O O . LEU A 1 89 ? -7.378 -8.713 -0.288 1.00 93.38 89 LEU A O 1
ATOM 673 N N . ASN A 1 90 ? -6.971 -8.590 -2.489 1.00 95.06 90 ASN A N 1
ATOM 674 C CA . ASN A 1 90 ? -7.890 -7.481 -2.776 1.00 95.06 90 ASN A CA 1
ATOM 675 C C . ASN A 1 90 ? -9.374 -7.816 -2.557 1.00 95.06 90 ASN A C 1
ATOM 677 O O . ASN A 1 90 ? -10.188 -6.894 -2.472 1.00 95.06 90 ASN A O 1
ATOM 681 N N . VAL A 1 91 ? -9.723 -9.103 -2.453 1.00 94.69 91 VAL A N 1
ATOM 682 C CA . VAL A 1 91 ? -11.096 -9.565 -2.185 1.00 94.69 91 VAL A CA 1
ATOM 683 C C . VAL A 1 91 ? -11.299 -10.090 -0.762 1.00 94.69 91 VAL A C 1
ATOM 685 O O . VAL A 1 91 ? -12.422 -10.436 -0.404 1.00 94.69 91 VAL A O 1
ATOM 688 N N . GLN A 1 92 ? -10.248 -10.158 0.065 1.00 95.56 92 GLN A N 1
ATOM 689 C CA . GLN A 1 92 ? -10.399 -10.636 1.439 1.00 95.56 92 GLN A CA 1
ATOM 690 C C . GLN A 1 92 ? -11.093 -9.602 2.337 1.00 95.56 92 GLN A C 1
ATOM 692 O O . GLN A 1 92 ? -10.908 -8.393 2.153 1.00 95.56 92 GLN A O 1
ATOM 697 N N . PRO A 1 93 ? -11.832 -10.050 3.368 1.00 95.12 93 PRO A N 1
ATOM 698 C CA . PRO A 1 93 ? -12.257 -9.182 4.454 1.00 95.12 93 PRO A CA 1
ATOM 699 C C . PRO A 1 93 ? -11.042 -8.538 5.126 1.00 95.12 93 PRO A C 1
ATOM 701 O O . PRO A 1 93 ? -10.114 -9.216 5.565 1.00 95.12 93 PRO A O 1
ATOM 704 N N . HIS A 1 94 ? -11.059 -7.214 5.204 1.00 96.38 94 HIS A N 1
ATOM 705 C CA . HIS A 1 94 ? -10.028 -6.426 5.866 1.00 96.38 94 HIS A CA 1
ATOM 706 C C . HIS A 1 94 ? -10.546 -5.960 7.234 1.00 96.38 94 HIS A C 1
ATOM 708 O O . HIS A 1 94 ? -11.683 -5.475 7.292 1.00 96.38 94 HIS A O 1
ATOM 714 N N . PRO A 1 95 ? -9.752 -6.074 8.319 1.00 96.56 95 PRO A N 1
ATOM 715 C CA . PRO A 1 95 ? -10.213 -5.747 9.669 1.00 96.56 95 PRO A CA 1
ATOM 716 C C . PRO A 1 95 ? -10.665 -4.285 9.786 1.00 96.56 95 PRO A C 1
ATOM 718 O O . PRO A 1 95 ? -10.164 -3.412 9.075 1.00 96.56 95 PRO A O 1
ATOM 721 N N . GLU A 1 96 ? -11.617 -4.013 10.677 1.00 95.38 96 GLU A N 1
ATOM 722 C CA . GLU A 1 96 ? -12.106 -2.653 10.932 1.00 95.38 96 GLU A CA 1
ATOM 723 C C . GLU A 1 96 ? -11.064 -1.836 11.704 1.00 95.38 96 GLU A C 1
ATOM 725 O O . GLU A 1 96 ? -10.873 -2.018 12.905 1.00 95.38 96 GLU A O 1
ATOM 730 N N . MET A 1 97 ? -10.362 -0.952 10.992 1.00 96.31 97 MET A N 1
ATOM 731 C CA . MET A 1 97 ? -9.334 -0.059 11.528 1.00 96.31 97 MET A CA 1
ATOM 732 C C . MET A 1 97 ? -9.073 1.105 10.561 1.00 96.31 97 MET A C 1
ATOM 734 O O . MET A 1 97 ? -9.629 1.140 9.464 1.00 96.31 97 MET A O 1
ATOM 738 N N . ALA A 1 98 ? -8.205 2.046 10.936 1.00 97.69 98 ALA A N 1
ATOM 739 C CA . ALA A 1 98 ? -7.843 3.151 10.053 1.00 97.69 98 ALA A CA 1
ATOM 740 C C . ALA A 1 98 ? -6.933 2.691 8.899 1.00 97.69 98 ALA A C 1
ATOM 742 O O . ALA A 1 98 ? -5.908 2.043 9.120 1.00 97.69 98 ALA A O 1
ATOM 743 N N . TYR A 1 99 ? -7.263 3.082 7.670 1.00 98.38 99 TYR A N 1
ATOM 744 C CA . TYR A 1 99 ? -6.436 2.856 6.483 1.00 98.38 99 TYR A CA 1
ATOM 745 C C . TYR A 1 99 ? -6.020 4.199 5.899 1.00 98.38 99 TYR A C 1
ATOM 747 O O . TYR A 1 99 ? -6.872 5.046 5.655 1.00 98.38 99 TYR A O 1
ATOM 755 N N . ILE A 1 100 ? -4.726 4.407 5.670 1.00 98.62 100 ILE A N 1
ATOM 756 C CA . ILE A 1 100 ? -4.194 5.660 5.122 1.00 98.62 100 ILE A CA 1
ATOM 757 C C . ILE A 1 100 ? -3.226 5.345 3.981 1.00 98.62 100 ILE A C 1
ATOM 759 O O . ILE A 1 100 ? -2.242 4.628 4.171 1.00 98.62 100 ILE A O 1
ATOM 763 N N . SER A 1 101 ? -3.489 5.911 2.806 1.00 98.44 101 SER A N 1
ATOM 764 C CA . SER A 1 101 ? -2.635 5.814 1.621 1.00 98.44 101 SER A CA 1
ATOM 765 C C . SER A 1 101 ? -1.883 7.127 1.422 1.00 98.44 101 SER A C 1
ATOM 767 O O . SER A 1 101 ? -2.486 8.148 1.102 1.00 98.44 101 SER A O 1
ATOM 769 N N . ILE A 1 102 ? -0.565 7.106 1.600 1.00 98.00 102 ILE A N 1
ATOM 770 C CA . ILE A 1 102 ? 0.334 8.196 1.221 1.00 98.00 102 ILE A CA 1
ATOM 771 C C . ILE A 1 102 ? 0.758 7.953 -0.230 1.00 98.00 102 ILE A C 1
ATOM 773 O O . ILE A 1 102 ? 1.567 7.068 -0.522 1.00 98.00 102 ILE A O 1
ATOM 777 N N . ILE A 1 103 ? 0.164 8.733 -1.128 1.00 97.88 103 ILE A N 1
ATOM 778 C CA . ILE A 1 103 ? 0.277 8.607 -2.579 1.00 97.88 103 ILE A CA 1
ATOM 779 C C . ILE A 1 103 ? 1.359 9.557 -3.091 1.00 97.88 103 ILE A C 1
ATOM 781 O O . ILE A 1 103 ? 1.384 10.745 -2.759 1.00 97.88 103 ILE A O 1
ATOM 785 N N . ARG A 1 104 ? 2.234 9.031 -3.943 1.00 95.50 104 ARG A N 1
ATOM 786 C CA . ARG A 1 104 ? 3.212 9.763 -4.739 1.00 95.50 104 ARG A CA 1
ATOM 787 C C . ARG A 1 104 ? 2.616 10.008 -6.126 1.00 95.50 104 ARG A C 1
ATOM 789 O O . ARG A 1 104 ? 2.554 9.091 -6.938 1.00 95.50 104 ARG A O 1
ATOM 796 N N . PRO A 1 105 ? 2.154 11.229 -6.421 1.00 90.31 105 PRO A N 1
ATOM 797 C CA . PRO A 1 105 ? 1.507 11.530 -7.696 1.00 90.31 105 PRO A CA 1
ATOM 798 C C . PRO A 1 105 ? 2.506 11.604 -8.863 1.00 90.31 105 PRO A C 1
ATOM 800 O O . PRO A 1 105 ? 2.101 11.523 -10.020 1.00 90.31 105 PRO A O 1
ATOM 803 N N . GLY A 1 106 ? 3.800 11.790 -8.578 1.00 87.06 106 GLY A N 1
ATOM 804 C CA . GLY A 1 106 ? 4.801 12.155 -9.579 1.00 87.06 106 GLY A CA 1
ATOM 805 C C . GLY A 1 106 ? 4.502 13.495 -10.273 1.00 87.06 106 GLY A C 1
ATOM 806 O O . GLY A 1 106 ? 3.534 14.179 -9.929 1.00 87.06 106 GLY A O 1
ATOM 807 N N . PRO A 1 107 ? 5.318 13.898 -11.263 1.00 81.62 107 PRO A N 1
ATOM 808 C CA . PRO A 1 107 ? 5.204 15.212 -11.909 1.00 81.62 107 PRO A CA 1
ATOM 809 C C . PRO A 1 107 ? 3.886 15.444 -12.661 1.00 81.62 107 PRO A C 1
ATOM 811 O O . PRO A 1 107 ? 3.455 16.582 -12.812 1.00 81.62 107 PRO A O 1
ATOM 814 N N . VAL A 1 108 ? 3.257 14.369 -13.145 1.00 82.56 108 VAL A N 1
ATOM 815 C CA . VAL A 1 108 ? 2.055 14.410 -13.999 1.00 82.56 108 VAL A CA 1
ATOM 816 C C . VAL A 1 108 ? 0.806 13.840 -13.318 1.00 82.56 108 VAL A C 1
ATOM 818 O O . VAL A 1 108 ? -0.220 13.669 -13.967 1.00 82.56 108 VAL A O 1
ATOM 821 N N . GLY A 1 109 ? 0.873 13.516 -12.022 1.00 84.06 109 GLY A N 1
ATOM 822 C CA . GLY A 1 109 ? -0.276 13.000 -11.266 1.00 84.06 109 GLY A CA 1
ATOM 823 C C . GLY A 1 109 ? -0.592 11.513 -11.467 1.00 84.06 109 GLY A C 1
ATOM 824 O O . GLY A 1 109 ? -1.561 11.020 -10.897 1.00 84.06 109 GLY A O 1
ATOM 825 N N . LEU A 1 110 ? 0.196 10.789 -12.266 1.00 84.94 110 LEU A N 1
ATOM 826 C CA . LEU A 1 110 ? -0.083 9.398 -12.640 1.00 84.94 110 LEU A CA 1
ATOM 827 C C . LEU A 1 110 ? 0.586 8.354 -11.738 1.00 84.94 110 LEU A C 1
ATOM 829 O O . LEU A 1 110 ? 0.290 7.166 -11.869 1.00 84.94 110 LEU A O 1
ATOM 833 N N . GLY A 1 111 ? 1.457 8.766 -10.821 1.00 84.19 111 GLY A N 1
ATOM 834 C CA . GLY A 1 111 ? 2.259 7.875 -9.983 1.00 84.19 111 GLY A CA 1
ATOM 835 C C . GLY A 1 111 ? 3.725 8.280 -9.950 1.00 84.19 111 GLY A C 1
ATOM 836 O O . GLY A 1 111 ? 4.164 9.135 -10.720 1.00 84.19 111 GLY A O 1
ATOM 837 N N . ASP A 1 112 ? 4.481 7.653 -9.057 1.00 86.38 112 ASP A N 1
ATOM 838 C CA . ASP A 1 112 ? 5.937 7.776 -9.039 1.00 86.38 112 ASP A CA 1
ATOM 839 C C . ASP A 1 112 ? 6.601 6.915 -10.127 1.00 86.38 112 ASP A C 1
ATOM 841 O O . ASP A 1 112 ? 5.944 6.292 -10.964 1.00 86.38 112 ASP A O 1
ATOM 845 N N . GLU A 1 113 ? 7.932 6.902 -10.136 1.00 83.25 113 GLU A N 1
ATOM 846 C CA . GLU A 1 113 ? 8.737 6.167 -11.107 1.00 83.25 113 GLU A CA 1
ATOM 847 C C . GLU A 1 113 ? 8.497 4.639 -11.108 1.00 83.25 113 GLU A C 1
ATOM 849 O O . GLU A 1 113 ? 8.756 3.981 -12.128 1.00 83.25 113 GLU A O 1
ATOM 854 N N . LEU A 1 114 ? 7.976 4.078 -10.005 1.00 79.81 114 LEU A N 1
ATOM 855 C CA . LEU A 1 114 ? 7.767 2.643 -9.810 1.00 79.81 114 LEU A CA 1
ATOM 856 C C . LEU A 1 114 ? 6.300 2.217 -9.794 1.00 79.81 114 LEU A C 1
ATOM 858 O O . LEU A 1 114 ? 5.988 1.139 -10.299 1.00 79.81 114 LEU A O 1
ATOM 862 N N . VAL A 1 115 ? 5.402 2.998 -9.197 1.00 84.31 115 VAL A N 1
ATOM 863 C CA . VAL A 1 115 ? 4.035 2.571 -8.883 1.00 84.31 115 VAL A CA 1
ATOM 864 C C . VAL A 1 115 ? 3.019 3.612 -9.363 1.00 84.31 115 VAL A C 1
ATOM 866 O O . VAL A 1 115 ? 3.061 4.758 -8.913 1.00 84.31 115 VAL A O 1
ATOM 869 N N . PRO A 1 116 ? 2.042 3.228 -10.207 1.00 90.00 116 PRO A N 1
ATOM 870 C CA . PRO A 1 116 ? 0.961 4.124 -10.613 1.00 90.00 116 PRO A CA 1
ATOM 871 C C . PRO A 1 116 ? 0.132 4.615 -9.421 1.00 90.00 116 PRO A C 1
ATOM 873 O O . PRO A 1 116 ? -0.199 3.819 -8.543 1.00 90.00 116 PRO A O 1
ATOM 876 N N . ALA A 1 117 ? -0.287 5.882 -9.417 1.00 92.44 117 ALA A N 1
ATOM 877 C CA . ALA A 1 117 ? -1.018 6.505 -8.307 1.00 92.44 117 ALA A CA 1
ATOM 878 C C . ALA A 1 117 ? -2.296 5.736 -7.935 1.00 92.44 117 ALA A C 1
ATOM 880 O O . ALA A 1 117 ? -2.550 5.505 -6.755 1.00 92.44 117 ALA A O 1
ATOM 881 N N . PHE A 1 118 ? -3.050 5.247 -8.929 1.00 93.38 118 PHE A N 1
ATOM 882 C CA . PHE A 1 118 ? -4.250 4.438 -8.680 1.00 93.38 118 PHE A CA 1
ATOM 883 C C . PHE A 1 118 ? -3.928 3.138 -7.929 1.00 93.38 118 PHE A C 1
ATOM 885 O O . PHE A 1 118 ? -4.734 2.680 -7.126 1.00 93.38 118 PHE A O 1
ATOM 892 N N . SER A 1 119 ? -2.752 2.547 -8.169 1.00 94.25 119 SER A N 1
ATOM 893 C CA . SER A 1 119 ? -2.308 1.350 -7.460 1.00 94.25 119 SER A CA 1
ATOM 894 C C . SER A 1 119 ? -1.799 1.665 -6.054 1.00 94.25 119 SER A C 1
ATOM 896 O O . SER A 1 119 ? -1.711 0.743 -5.249 1.00 94.25 119 SER A O 1
ATOM 898 N N . GLN A 1 120 ? -1.440 2.915 -5.755 1.00 97.06 120 GLN A N 1
ATOM 899 C CA . GLN A 1 120 ? -1.024 3.339 -4.414 1.00 97.06 120 GLN A CA 1
ATOM 900 C C . GLN A 1 120 ? -2.206 3.556 -3.472 1.00 97.06 120 GLN A C 1
ATOM 902 O O . GLN A 1 120 ? -2.066 3.438 -2.255 1.00 97.06 120 GLN A O 1
ATOM 907 N N . ASP A 1 121 ? -3.365 3.872 -4.039 1.00 97.56 121 ASP A N 1
ATOM 908 C CA . ASP A 1 121 ? -4.585 4.163 -3.309 1.00 97.56 121 ASP A CA 1
ATOM 909 C C . ASP A 1 121 ? -5.326 2.884 -2.898 1.00 97.56 121 ASP A C 1
ATOM 911 O O . ASP A 1 121 ? -5.825 2.129 -3.735 1.00 97.56 121 ASP A O 1
ATOM 915 N N . MET A 1 122 ? -5.455 2.661 -1.589 1.00 98.12 122 MET A N 1
ATOM 916 C CA . MET A 1 122 ? -6.259 1.560 -1.058 1.00 98.12 122 MET A CA 1
ATOM 917 C C . MET A 1 122 ? -7.753 1.688 -1.388 1.00 98.12 122 MET A C 1
ATOM 919 O O . MET A 1 122 ? -8.435 0.670 -1.373 1.00 98.12 122 MET A O 1
ATOM 923 N N . ASN A 1 123 ? -8.278 2.864 -1.752 1.00 97.81 123 ASN A N 1
ATOM 924 C CA . ASN A 1 123 ? -9.667 2.967 -2.219 1.00 97.81 123 ASN A CA 1
ATOM 925 C C . ASN A 1 123 ? -9.891 2.339 -3.600 1.00 97.81 123 ASN A C 1
ATOM 927 O O . ASN A 1 123 ? 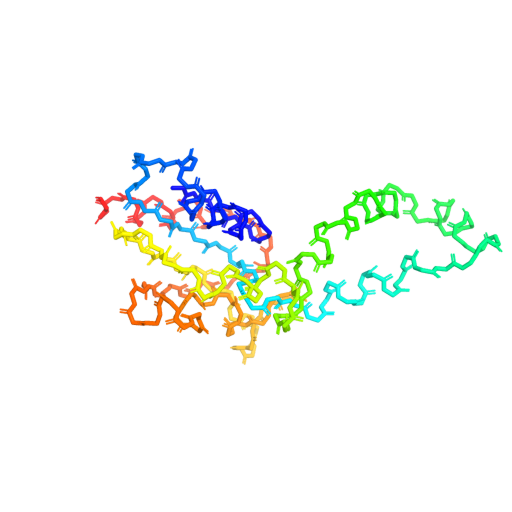-11.024 1.999 -3.930 1.00 97.81 123 ASN A O 1
ATOM 931 N N . SER A 1 124 ? -8.831 2.124 -4.383 1.00 96.06 124 SER A N 1
ATOM 932 C CA . SER A 1 124 ? -8.907 1.362 -5.633 1.00 96.06 124 SER A CA 1
ATOM 933 C C . SER A 1 124 ? -9.033 -0.151 -5.393 1.00 96.06 124 SER A C 1
ATOM 935 O O . SER A 1 124 ? -9.240 -0.920 -6.331 1.00 96.06 124 SER A O 1
ATOM 937 N N . VAL A 1 125 ? -8.900 -0.605 -4.142 1.00 95.81 125 VAL A N 1
ATOM 938 C CA . VAL A 1 125 ? -9.104 -1.998 -3.734 1.00 95.81 125 VAL A CA 1
ATOM 939 C C . VAL A 1 125 ? -10.558 -2.171 -3.315 1.00 95.81 125 VAL A C 1
ATOM 941 O O . VAL A 1 125 ? -11.004 -1.542 -2.360 1.00 95.81 125 VAL A O 1
ATOM 944 N N . ALA A 1 126 ? -11.290 -3.066 -3.979 1.00 91.56 126 ALA A N 1
ATOM 945 C CA . ALA A 1 126 ? -12.730 -3.232 -3.764 1.00 91.56 126 ALA A CA 1
ATOM 946 C C . ALA A 1 126 ? -13.120 -3.443 -2.284 1.00 91.56 126 ALA A C 1
ATOM 948 O O . ALA A 1 126 ? -14.065 -2.822 -1.809 1.00 91.56 126 ALA A O 1
ATOM 949 N N . ALA A 1 127 ? -12.366 -4.254 -1.531 1.00 95.12 127 ALA A N 1
ATOM 950 C CA . ALA A 1 127 ? -12.631 -4.515 -0.109 1.00 95.12 127 ALA A CA 1
ATOM 951 C C . ALA A 1 127 ? -12.352 -3.322 0.841 1.00 95.12 127 ALA A C 1
ATOM 953 O O . ALA A 1 127 ? -12.728 -3.360 2.018 1.00 95.12 127 ALA A O 1
ATOM 954 N N . LEU A 1 128 ? -11.677 -2.278 0.351 1.00 97.00 128 LEU A N 1
ATOM 955 C CA . LEU A 1 128 ? -11.283 -1.079 1.102 1.00 97.00 128 LEU A CA 1
ATOM 956 C C . LEU A 1 128 ? -11.851 0.220 0.504 1.00 97.00 128 LEU A C 1
ATOM 958 O O . LEU A 1 128 ? -11.594 1.298 1.041 1.00 97.00 128 LEU A O 1
ATOM 962 N N . ALA A 1 129 ? -12.634 0.135 -0.572 1.00 96.31 129 ALA A N 1
ATOM 963 C CA . ALA A 1 129 ? -13.217 1.288 -1.242 1.00 96.31 129 ALA A CA 1
ATOM 964 C C . ALA A 1 129 ? -14.075 2.120 -0.273 1.00 96.31 129 ALA A C 1
ATOM 966 O O . ALA A 1 129 ? -14.992 1.608 0.369 1.00 96.31 129 ALA A O 1
ATOM 967 N N . GLY A 1 130 ? -13.750 3.408 -0.147 1.00 96.19 130 GLY A N 1
ATOM 968 C CA . GLY A 1 130 ? -14.414 4.341 0.766 1.00 96.19 130 GLY A CA 1
ATOM 969 C C . GLY A 1 130 ? -13.975 4.233 2.231 1.00 96.19 130 GLY A C 1
ATOM 970 O O . GLY A 1 130 ? -14.494 4.972 3.063 1.00 96.19 130 GLY A O 1
ATOM 971 N N . ARG A 1 131 ? -13.032 3.340 2.564 1.00 96.75 131 ARG A N 1
ATOM 972 C CA . ARG A 1 131 ? -12.540 3.116 3.939 1.00 96.75 131 ARG A CA 1
ATOM 973 C C . ARG A 1 131 ? -11.153 3.704 4.190 1.00 96.75 131 ARG A C 1
ATOM 975 O O . ARG A 1 131 ? -10.741 3.784 5.346 1.00 96.75 131 ARG A O 1
ATOM 982 N N . ALA A 1 132 ? -10.422 4.079 3.139 1.00 97.50 132 ALA A N 1
ATOM 983 C CA . ALA A 1 132 ? -9.068 4.602 3.267 1.00 97.50 132 ALA A CA 1
ATOM 984 C C . ALA A 1 132 ? -9.016 6.125 3.101 1.00 97.50 132 ALA A C 1
ATOM 986 O O . ALA A 1 132 ? -9.580 6.691 2.169 1.00 97.50 132 ALA A O 1
ATOM 987 N N . GLU A 1 133 ? -8.276 6.796 3.976 1.00 97.94 133 GLU A N 1
ATOM 988 C CA . GLU A 1 133 ? -7.881 8.184 3.777 1.00 97.94 133 GLU A CA 1
ATOM 989 C C . GLU A 1 133 ? -6.757 8.260 2.736 1.00 97.94 133 GLU A C 1
ATOM 991 O O . GLU A 1 133 ? -5.850 7.424 2.717 1.00 97.94 133 GLU A O 1
ATOM 996 N N . GLN A 1 134 ? -6.789 9.285 1.889 1.00 97.19 134 GLN A N 1
ATOM 997 C CA . GLN A 1 134 ? -5.739 9.561 0.914 1.00 97.19 134 GLN A CA 1
ATOM 998 C C . GLN A 1 134 ? -4.972 10.821 1.307 1.00 97.19 134 GLN A C 1
ATOM 1000 O O . GLN A 1 134 ? -5.559 11.871 1.561 1.00 97.19 134 GLN A O 1
ATOM 1005 N N . ILE A 1 135 ? -3.647 10.731 1.295 1.00 97.38 135 ILE A N 1
ATOM 1006 C CA . ILE A 1 135 ? -2.751 11.869 1.474 1.00 97.38 135 ILE A CA 1
ATOM 1007 C C . ILE A 1 135 ? -1.800 11.889 0.291 1.00 97.38 135 ILE A C 1
ATOM 1009 O O . ILE A 1 135 ? -1.055 10.942 0.067 1.00 97.38 135 ILE A O 1
ATOM 1013 N N . THR A 1 136 ? -1.792 12.979 -0.463 1.00 96.06 136 THR A N 1
ATOM 1014 C CA . THR A 1 136 ? -0.840 13.143 -1.563 1.00 96.06 136 THR A CA 1
ATOM 1015 C C . THR A 1 136 ? 0.431 13.805 -1.042 1.00 96.06 136 THR A C 1
ATOM 1017 O O . THR A 1 136 ? 0.363 14.860 -0.413 1.00 96.06 136 THR A O 1
ATOM 1020 N N . GLN A 1 137 ? 1.593 13.217 -1.325 1.00 94.81 137 GLN A N 1
ATOM 1021 C CA . GLN A 1 137 ? 2.888 13.819 -1.022 1.00 94.81 137 GLN A CA 1
ATOM 1022 C C . GLN A 1 137 ? 3.801 13.758 -2.261 1.00 94.81 137 GLN A C 1
ATOM 1024 O O . GLN A 1 137 ? 4.284 12.676 -2.603 1.00 94.81 137 GLN A O 1
ATOM 1029 N N . PRO A 1 138 ? 4.041 14.897 -2.942 1.00 92.19 138 PRO A N 1
ATOM 1030 C CA . PRO A 1 138 ? 4.775 14.956 -4.205 1.00 92.19 138 PRO A CA 1
ATOM 1031 C C . PRO A 1 138 ? 6.291 14.851 -3.988 1.00 92.19 138 PRO A C 1
ATOM 1033 O O . PRO A 1 138 ? 7.025 15.830 -4.080 1.00 92.19 138 PRO A O 1
ATOM 1036 N N . THR A 1 139 ? 6.761 13.645 -3.690 1.00 90.69 139 THR A N 1
ATOM 1037 C CA . THR A 1 139 ? 8.186 13.289 -3.629 1.00 90.69 139 THR A CA 1
ATOM 1038 C C . THR A 1 139 ? 8.455 12.061 -4.503 1.00 90.69 139 THR A C 1
ATOM 1040 O O . THR A 1 139 ? 7.514 11.471 -5.037 1.00 90.69 139 THR A O 1
ATOM 1043 N N . SER A 1 140 ? 9.723 11.664 -4.646 1.00 88.00 140 SER A N 1
ATOM 1044 C CA . SER A 1 140 ? 10.099 10.407 -5.313 1.00 88.00 140 SER A CA 1
ATOM 1045 C C . SER A 1 140 ? 9.575 9.172 -4.564 1.00 88.00 140 SER A C 1
ATOM 1047 O O . SER A 1 140 ? 9.041 9.278 -3.448 1.00 88.00 140 SER A O 1
ATOM 1049 N N . HIS A 1 141 ? 9.726 7.993 -5.178 1.00 87.44 141 HIS A N 1
ATOM 1050 C CA . HIS A 1 141 ? 9.300 6.729 -4.582 1.00 87.44 141 HIS A CA 1
ATOM 1051 C C . HIS A 1 141 ? 10.029 6.443 -3.266 1.00 87.44 141 HIS A C 1
ATOM 1053 O O . HIS A 1 141 ? 9.422 5.949 -2.315 1.00 87.44 141 HIS A O 1
ATOM 1059 N N . GLN A 1 142 ? 11.326 6.754 -3.197 1.00 88.44 142 GLN A N 1
ATOM 1060 C CA . GLN A 1 142 ? 12.138 6.526 -2.003 1.00 88.44 142 GLN A CA 1
ATOM 1061 C C . GLN A 1 142 ? 11.611 7.310 -0.794 1.00 88.44 142 GLN A C 1
ATOM 1063 O O . GLN A 1 142 ? 11.103 8.431 -0.907 1.00 88.44 142 GLN A O 1
ATOM 1068 N N . LEU A 1 143 ? 11.761 6.704 0.385 1.00 91.00 143 LEU A N 1
ATOM 1069 C CA . LEU A 1 143 ? 11.506 7.397 1.640 1.00 91.00 143 LEU A CA 1
ATOM 1070 C C . LEU A 1 143 ? 12.457 8.582 1.792 1.00 91.00 143 LEU A C 1
ATOM 1072 O O . LEU A 1 143 ? 13.630 8.519 1.426 1.00 91.00 143 LEU A O 1
ATOM 1076 N N . ASN A 1 144 ? 11.949 9.656 2.376 1.00 91.38 144 ASN A N 1
ATOM 1077 C CA . ASN A 1 144 ? 12.711 10.860 2.657 1.00 91.38 144 ASN A CA 1
ATOM 1078 C C . ASN A 1 144 ? 12.282 11.477 4.003 1.00 91.38 144 ASN A C 1
ATOM 1080 O O . ASN A 1 144 ? 11.247 11.107 4.561 1.00 91.38 144 ASN A O 1
ATOM 1084 N N . PRO A 1 145 ? 13.046 12.436 4.556 1.00 94.81 145 PRO A N 1
ATOM 1085 C CA . PRO A 1 145 ? 12.745 13.012 5.869 1.00 94.81 145 PRO A CA 1
ATOM 1086 C C . PRO A 1 145 ? 11.353 13.655 6.000 1.00 94.81 145 PRO A C 1
ATOM 1088 O O . PRO A 1 145 ? 10.805 13.697 7.104 1.00 94.81 145 PRO A O 1
ATOM 1091 N N . VAL A 1 146 ? 10.753 14.126 4.900 1.00 94.50 146 VAL A N 1
ATOM 1092 C CA . VAL A 1 146 ? 9.401 14.712 4.913 1.00 94.50 146 VAL A CA 1
ATOM 1093 C C . VAL A 1 146 ? 8.346 13.651 5.233 1.00 94.50 146 VAL A C 1
ATOM 1095 O O . VAL A 1 146 ? 7.362 13.962 5.903 1.00 94.50 146 VAL A O 1
ATOM 1098 N N . ASP A 1 147 ? 8.580 12.385 4.869 1.00 94.75 147 ASP A N 1
ATOM 1099 C CA . ASP A 1 147 ? 7.717 11.271 5.280 1.00 94.75 147 ASP A CA 1
ATOM 1100 C C . ASP A 1 147 ? 7.651 11.133 6.793 1.00 94.75 147 ASP A C 1
ATOM 1102 O O . ASP A 1 147 ? 6.570 10.958 7.339 1.00 94.75 147 ASP A O 1
ATOM 1106 N N . GLY A 1 148 ? 8.781 11.278 7.490 1.00 94.94 148 GLY A N 1
ATOM 1107 C CA . GLY A 1 148 ? 8.806 11.244 8.951 1.00 94.94 148 GLY A CA 1
ATOM 1108 C C . GLY A 1 148 ? 7.923 12.335 9.560 1.00 94.94 148 GLY A C 1
ATOM 1109 O O . GLY A 1 148 ? 7.122 12.066 10.454 1.00 94.94 148 GLY A O 1
ATOM 1110 N N . GLN A 1 149 ? 8.004 13.557 9.029 1.00 95.81 149 GLN A N 1
ATOM 1111 C CA . GLN A 1 149 ? 7.179 14.681 9.484 1.00 95.81 149 GLN A CA 1
ATOM 1112 C C . GLN A 1 149 ? 5.690 14.458 9.196 1.00 95.81 149 GLN A C 1
ATOM 1114 O O . GLN A 1 149 ? 4.834 14.782 10.024 1.00 95.81 149 GLN A O 1
ATOM 1119 N N . LEU A 1 150 ? 5.357 13.904 8.026 1.00 96.12 150 LEU A N 1
ATOM 1120 C CA . LEU A 1 150 ? 3.985 13.530 7.705 1.00 96.12 150 LEU A CA 1
ATOM 1121 C C . LEU A 1 150 ? 3.481 12.435 8.650 1.00 96.12 150 LEU A C 1
ATOM 1123 O O . LEU A 1 150 ? 2.404 12.583 9.219 1.00 96.12 150 LEU A O 1
ATOM 1127 N N . LEU A 1 151 ? 4.268 11.382 8.867 1.00 96.38 151 LEU A N 1
ATOM 1128 C CA . LEU A 1 151 ? 3.908 10.279 9.751 1.00 96.38 151 LEU A CA 1
ATOM 1129 C C . LEU A 1 151 ? 3.645 10.758 11.176 1.00 96.38 151 LEU A C 1
ATOM 1131 O O . LEU A 1 151 ? 2.646 10.351 11.753 1.00 96.38 151 LEU A O 1
ATOM 1135 N N . VAL A 1 152 ? 4.461 11.662 11.725 1.00 96.75 152 VAL A N 1
ATOM 1136 C CA . VAL A 1 152 ? 4.202 12.245 13.053 1.00 96.75 152 VAL A CA 1
ATOM 1137 C C . VAL A 1 152 ? 2.828 12.920 13.100 1.00 96.75 152 VAL A C 1
ATOM 1139 O O . VAL A 1 152 ? 2.048 12.641 14.007 1.00 96.75 152 VAL A O 1
ATOM 1142 N N . ARG A 1 153 ? 2.493 13.747 12.101 1.00 95.69 153 ARG A N 1
ATOM 1143 C CA . ARG A 1 153 ? 1.185 14.425 12.031 1.00 95.69 153 ARG A CA 1
ATOM 1144 C C . ARG A 1 153 ? 0.024 13.440 11.901 1.00 95.69 153 ARG A C 1
ATOM 1146 O O . ARG A 1 153 ? -1.013 13.630 12.526 1.00 95.69 153 ARG A O 1
ATOM 1153 N N . VAL A 1 154 ? 0.197 12.387 11.105 1.00 95.94 154 VAL A N 1
ATOM 1154 C CA . VAL A 1 154 ? -0.817 11.340 10.927 1.00 95.94 154 VAL A CA 1
ATOM 1155 C C . VAL A 1 154 ? -1.008 10.537 12.213 1.00 95.94 154 VAL A C 1
ATOM 1157 O O . VAL A 1 154 ? -2.141 10.272 12.595 1.00 95.94 154 VAL A O 1
ATOM 1160 N N . LEU A 1 155 ? 0.076 10.177 12.900 1.00 95.75 155 LEU A N 1
ATOM 1161 C CA . LEU A 1 155 ? 0.030 9.396 14.136 1.00 95.75 155 LEU A CA 1
ATOM 1162 C C . LEU A 1 155 ? -0.583 10.175 15.305 1.00 95.75 155 LEU A C 1
ATOM 1164 O O . LEU A 1 155 ? -1.215 9.570 16.156 1.00 95.75 155 LEU A O 1
ATOM 1168 N N . GLN A 1 156 ? -0.439 11.501 15.344 1.00 95.69 156 GLN A N 1
ATOM 1169 C CA . GLN A 1 156 ? -1.021 12.345 16.398 1.00 95.69 156 GLN A CA 1
ATOM 1170 C C . GLN A 1 156 ? -2.557 12.389 16.401 1.00 95.69 156 GLN A C 1
ATOM 1172 O O . GLN A 1 156 ? -3.142 12.827 17.389 1.00 95.69 156 GLN A O 1
ATOM 1177 N N . ARG A 1 157 ? -3.210 11.970 15.312 1.00 91.25 157 ARG A N 1
ATOM 1178 C CA . ARG A 1 157 ? -4.676 11.972 15.165 1.00 91.25 157 ARG A CA 1
ATOM 1179 C C . ARG A 1 157 ? -5.297 10.566 15.119 1.00 91.25 157 ARG A C 1
ATOM 1181 O O . ARG A 1 157 ? -6.479 10.459 14.803 1.00 91.25 157 ARG A O 1
ATOM 1188 N N . LEU A 1 158 ? -4.504 9.519 15.367 1.00 89.50 158 LEU A N 1
ATOM 1189 C CA . LEU A 1 158 ? -4.929 8.112 15.450 1.00 89.50 158 LEU A CA 1
ATOM 1190 C C . LEU A 1 158 ? -5.034 7.659 16.910 1.00 89.50 158 LEU A C 1
ATOM 1192 O O . LEU A 1 158 ? -5.919 6.822 17.194 1.00 89.50 158 LEU A O 1
#

Radius of gyration: 16.65 Å; chains: 1; bounding box: 44×34×39 Å